Protein AF-A0A1C7EAY1-F1 (afdb_monomer_lite)

Organism: NCBI:txid1038856

Structure (mmCIF, N/CA/C/O backbone):
data_AF-A0A1C7EAY1-F1
#
_entry.id   AF-A0A1C7EAY1-F1
#
loop_
_atom_site.group_PDB
_atom_site.id
_atom_site.type_symbol
_atom_site.label_atom_id
_atom_site.label_alt_id
_atom_site.label_comp_id
_atom_site.label_asym_id
_atom_site.label_entity_id
_atom_site.label_seq_id
_atom_site.pdbx_PDB_ins_code
_atom_site.Cartn_x
_atom_site.Cartn_y
_atom_site.Cartn_z
_atom_site.occupancy
_atom_site.B_iso_or_equiv
_atom_site.auth_seq_id
_atom_site.auth_comp_id
_atom_site.auth_asym_id
_atom_site.auth_atom_id
_atom_site.pdbx_PDB_model_num
ATOM 1 N N . MET A 1 1 ? -2.560 18.629 -3.639 1.00 57.81 1 MET A N 1
ATOM 2 C CA . MET A 1 1 ? -3.587 17.674 -3.170 1.00 57.81 1 MET A CA 1
ATOM 3 C C . MET A 1 1 ? -4.117 18.177 -1.840 1.00 57.81 1 MET A C 1
ATOM 5 O O . MET A 1 1 ? -3.296 18.540 -1.009 1.00 57.81 1 MET A O 1
ATOM 9 N N . ASN A 1 2 ? -5.436 18.285 -1.674 1.00 68.69 2 ASN A N 1
ATOM 10 C CA . ASN A 1 2 ? -6.049 18.920 -0.505 1.00 68.69 2 ASN A CA 1
ATOM 11 C C . ASN A 1 2 ? -6.232 17.901 0.640 1.00 68.69 2 ASN A C 1
ATOM 13 O O . ASN A 1 2 ? -6.848 16.857 0.440 1.00 68.69 2 ASN A O 1
ATOM 17 N N . GLU A 1 3 ? -5.711 18.214 1.828 1.00 90.38 3 GLU A N 1
ATOM 18 C CA . GLU A 1 3 ? -5.822 17.401 3.053 1.00 90.38 3 GLU A CA 1
ATOM 19 C C . GLU A 1 3 ? -7.277 17.222 3.525 1.00 90.38 3 GLU A C 1
ATOM 21 O O . GLU A 1 3 ? -7.593 16.268 4.232 1.00 90.38 3 GLU A O 1
ATOM 26 N N . TYR A 1 4 ? -8.176 18.093 3.059 1.00 93.62 4 TYR A N 1
ATOM 27 C CA . TYR A 1 4 ? -9.609 18.084 3.349 1.00 93.62 4 TYR A CA 1
ATOM 28 C C . TYR A 1 4 ? -10.282 16.711 3.194 1.00 93.62 4 TYR A C 1
ATOM 30 O O . TYR A 1 4 ? -11.118 16.343 4.017 1.00 93.62 4 TYR A O 1
ATOM 38 N N . ILE A 1 5 ? -9.938 15.950 2.144 1.00 94.56 5 ILE A N 1
ATOM 39 C CA . ILE A 1 5 ? -10.549 14.632 1.893 1.00 94.56 5 ILE A CA 1
ATOM 40 C C . ILE A 1 5 ? -10.140 13.648 2.990 1.00 94.56 5 ILE A C 1
ATOM 42 O O . ILE A 1 5 ? -10.979 12.941 3.544 1.00 94.56 5 ILE A O 1
ATOM 46 N N . ARG A 1 6 ? -8.845 13.615 3.326 1.00 95.81 6 ARG A N 1
ATOM 47 C CA . ARG A 1 6 ? -8.318 12.696 4.336 1.00 95.81 6 ARG A CA 1
ATOM 48 C C . ARG A 1 6 ? -8.848 13.042 5.723 1.00 95.81 6 ARG A C 1
ATOM 50 O O . ARG A 1 6 ? -9.187 12.132 6.470 1.00 95.81 6 ARG A O 1
ATOM 57 N N . SER A 1 7 ? -8.928 14.328 6.065 1.00 96.12 7 SER A N 1
ATOM 58 C CA . SER A 1 7 ? -9.439 14.752 7.369 1.00 96.12 7 SER A CA 1
ATOM 59 C C . SER A 1 7 ? -10.931 14.464 7.536 1.00 96.12 7 SER A C 1
ATOM 61 O O . SER A 1 7 ? -11.329 13.991 8.594 1.00 96.12 7 SER A O 1
ATOM 63 N N . ALA A 1 8 ? -11.742 14.648 6.488 1.00 97.00 8 ALA A N 1
ATOM 64 C CA . ALA A 1 8 ? -13.147 14.238 6.507 1.00 97.00 8 ALA A CA 1
ATOM 65 C C . ALA A 1 8 ? -13.294 12.715 6.680 1.00 97.00 8 ALA A C 1
ATOM 67 O O . ALA A 1 8 ? -14.104 12.255 7.477 1.00 97.00 8 ALA A O 1
ATOM 68 N N . ALA A 1 9 ? -12.469 11.921 5.989 1.00 96.06 9 ALA A N 1
ATOM 69 C CA . ALA A 1 9 ? -12.453 10.470 6.175 1.00 96.06 9 ALA A CA 1
ATOM 70 C C . ALA A 1 9 ? -12.002 10.062 7.589 1.00 96.06 9 ALA A C 1
ATOM 72 O O . ALA A 1 9 ? -12.527 9.103 8.141 1.00 96.06 9 ALA A O 1
ATOM 73 N N . ALA A 1 10 ? -11.052 10.783 8.194 1.00 96.69 10 ALA A N 1
ATOM 74 C CA . ALA A 1 10 ? -10.599 10.518 9.559 1.00 96.69 10 ALA A CA 1
ATOM 75 C C . ALA A 1 10 ? -11.741 10.639 10.577 1.00 96.69 10 ALA A C 1
ATOM 77 O O . ALA A 1 10 ? -11.869 9.786 11.454 1.00 96.69 10 ALA A O 1
ATOM 78 N N . GLU A 1 11 ? -12.581 11.659 10.412 1.00 97.69 11 GLU A N 1
ATOM 79 C CA . GLU A 1 11 ? -13.776 11.875 11.224 1.00 97.69 11 GLU A CA 1
ATOM 80 C C . GLU A 1 11 ? -14.829 10.791 10.997 1.00 97.69 11 GLU A C 1
ATOM 82 O O . GLU A 1 11 ? -15.289 10.179 11.959 1.00 97.69 11 GLU A O 1
ATOM 87 N N . LEU A 1 12 ? -15.139 10.472 9.736 1.00 97.81 12 LEU A N 1
ATOM 88 C CA . LEU A 1 12 ? -16.084 9.401 9.395 1.00 97.81 12 LEU A CA 1
ATOM 89 C C . LEU A 1 12 ? -15.638 8.026 9.918 1.00 97.81 12 LEU A C 1
ATOM 91 O O . LEU A 1 12 ? -16.471 7.202 10.283 1.00 97.81 12 LEU A O 1
ATOM 95 N N . CYS A 1 13 ? -14.329 7.777 9.972 1.00 96.38 13 CYS A N 1
ATOM 96 C CA . CYS A 1 13 ? -13.754 6.557 10.534 1.00 96.38 13 CYS A CA 1
ATOM 97 C C . CYS A 1 13 ? -13.576 6.599 12.065 1.00 96.38 13 CYS A C 1
ATOM 99 O O . CYS A 1 13 ? -13.106 5.617 12.633 1.00 96.38 13 CYS A O 1
ATOM 101 N N . GLY A 1 14 ? -13.915 7.706 12.734 1.00 96.69 14 GLY A N 1
ATOM 102 C CA . GLY A 1 14 ? -13.874 7.820 14.194 1.00 96.69 14 GLY A CA 1
ATOM 103 C C . GLY A 1 14 ? -12.484 8.020 14.807 1.00 96.69 14 GLY A C 1
ATOM 104 O O . GLY A 1 14 ? -12.315 7.781 16.000 1.00 96.69 14 GLY A O 1
ATOM 105 N N . PHE A 1 15 ? -11.479 8.453 14.036 1.00 95.31 15 PHE A N 1
ATOM 106 C CA . PHE A 1 15 ? -10.133 8.700 14.575 1.00 95.31 15 PHE A CA 1
ATOM 107 C C . PHE A 1 15 ? -10.064 9.975 15.425 1.00 95.31 15 PHE A C 1
ATOM 109 O O . PHE A 1 15 ? -9.441 9.991 16.484 1.00 95.31 15 PHE A O 1
ATOM 116 N N . CYS A 1 16 ? -10.652 11.063 14.931 1.00 96.56 16 CYS A N 1
ATOM 117 C CA . CYS A 1 16 ? -10.684 12.385 15.560 1.00 96.56 16 CYS A CA 1
ATOM 118 C C . CYS A 1 16 ? -11.607 13.307 14.754 1.00 96.56 16 CYS A C 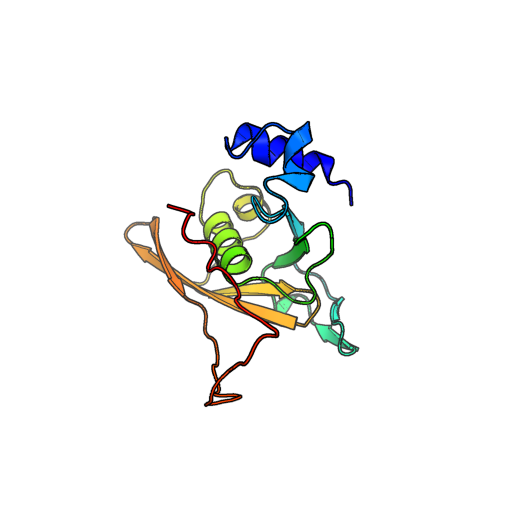1
ATOM 120 O O . CYS A 1 16 ? -11.982 12.964 13.634 1.00 96.56 16 CYS A O 1
ATOM 122 N N . SER A 1 17 ? -11.906 14.499 15.276 1.00 97.62 17 SER A N 1
ATOM 123 C CA . SER A 1 17 ? -12.580 15.532 14.479 1.00 97.62 17 SER A CA 1
ATOM 124 C C . SER A 1 17 ? -11.759 15.906 13.242 1.00 97.62 17 SER A C 1
ATOM 126 O O . SER A 1 17 ? -10.522 15.800 13.224 1.00 97.62 17 SER A O 1
ATOM 128 N N . LYS A 1 18 ? -12.444 16.362 12.196 1.00 96.38 18 LYS A N 1
ATOM 129 C CA . LYS A 1 18 ? -11.808 16.778 10.944 1.00 96.38 18 LYS A CA 1
ATOM 130 C C . LYS A 1 18 ? -10.772 17.886 11.153 1.00 96.38 18 LYS A C 1
ATOM 132 O O . LYS A 1 18 ? -9.710 17.867 10.528 1.00 96.38 18 LYS A O 1
ATOM 137 N N . GLU A 1 19 ? -11.059 18.837 12.032 1.00 96.31 19 GLU A N 1
ATOM 138 C CA . GLU A 1 19 ? -10.203 19.986 12.331 1.00 96.31 19 GLU A CA 1
ATOM 139 C C . GLU A 1 19 ? -8.903 19.551 13.020 1.00 96.31 19 GLU A C 1
ATOM 141 O O . GLU A 1 19 ? -7.838 20.122 12.782 1.00 96.31 19 GLU A O 1
ATOM 146 N N . GLU A 1 20 ? -8.964 18.495 13.833 1.00 96.06 20 GLU A N 1
ATOM 147 C CA . GLU A 1 20 ? -7.818 17.976 14.578 1.00 96.06 20 GLU A CA 1
ATOM 148 C C . GLU A 1 20 ? -6.998 16.943 13.797 1.00 96.06 20 GLU A C 1
ATOM 150 O O . GLU A 1 20 ? -5.851 16.666 14.161 1.00 96.06 20 GLU A O 1
ATOM 155 N N . ALA A 1 21 ? -7.544 16.379 12.715 1.00 95.56 21 ALA A N 1
ATOM 156 C CA . ALA A 1 21 ? -6.960 15.241 12.006 1.00 95.56 21 ALA A CA 1
ATOM 157 C C . ALA A 1 21 ? -5.540 15.471 11.490 1.00 95.56 21 ALA A C 1
ATOM 159 O O . ALA A 1 21 ? -4.743 14.535 11.449 1.00 95.56 21 ALA A O 1
ATOM 160 N N . THR A 1 22 ? -5.188 16.698 11.117 1.00 92.75 22 THR A N 1
ATOM 161 C CA . THR A 1 22 ? -3.832 17.025 10.649 1.00 92.75 22 THR A CA 1
ATOM 162 C C . THR A 1 22 ? -2.806 17.004 11.784 1.00 92.75 22 THR A C 1
ATOM 164 O O . THR A 1 22 ? -1.636 16.738 11.540 1.00 92.75 22 THR A O 1
ATOM 167 N N . VAL A 1 23 ? -3.225 17.268 13.023 1.00 92.75 23 VAL A N 1
ATOM 168 C CA . VAL A 1 23 ? -2.327 17.365 14.184 1.00 92.75 23 VAL A CA 1
ATOM 169 C C . VAL A 1 23 ? -2.334 16.072 14.993 1.00 92.75 23 VAL A C 1
ATOM 171 O O . VAL A 1 23 ? -1.273 15.536 15.299 1.00 92.75 23 VAL A O 1
ATOM 174 N N . LYS A 1 24 ? -3.522 15.550 15.318 1.00 93.56 24 LYS A N 1
ATOM 175 C CA . LYS A 1 24 ? -3.690 14.378 16.189 1.00 93.56 24 LYS A CA 1
ATOM 176 C C . LYS A 1 24 ? -3.570 13.049 15.449 1.00 93.56 24 LYS A C 1
ATOM 178 O O . LYS A 1 24 ? -3.086 12.083 16.026 1.00 93.56 24 LYS A O 1
ATOM 183 N N . SER A 1 25 ? -3.968 12.998 14.175 1.00 93.44 25 SER A N 1
ATOM 184 C CA . SER A 1 25 ? -3.905 11.776 13.363 1.00 93.44 25 SER A CA 1
ATOM 185 C C . SER A 1 25 ? -3.367 12.021 11.943 1.00 93.44 25 SER A C 1
ATOM 187 O O . SER A 1 25 ? -4.021 11.690 10.950 1.00 93.44 25 SER A O 1
ATOM 189 N N . PRO A 1 26 ? -2.160 12.598 11.783 1.00 91.56 26 PRO A N 1
ATOM 190 C CA . PRO A 1 26 ? -1.595 12.881 10.459 1.00 91.56 26 PRO A CA 1
ATOM 191 C C . PRO A 1 26 ? -1.233 11.614 9.673 1.00 91.56 26 PRO A C 1
ATOM 193 O O . PRO A 1 26 ? -1.101 11.645 8.447 1.00 91.56 26 PRO A O 1
ATOM 196 N N . ALA A 1 27 ? -1.029 10.499 10.378 1.00 90.56 27 ALA A N 1
ATOM 197 C CA . ALA A 1 27 ? -0.567 9.255 9.790 1.00 90.56 27 ALA A CA 1
ATOM 198 C C . ALA A 1 27 ? -1.711 8.383 9.259 1.00 90.56 27 ALA A C 1
ATOM 200 O O . ALA A 1 27 ? -1.486 7.685 8.269 1.00 90.56 27 ALA A O 1
ATOM 201 N N . VAL A 1 28 ? -2.891 8.403 9.889 1.00 93.06 28 VAL A N 1
ATOM 202 C CA . VAL A 1 28 ? -4.038 7.543 9.552 1.00 93.06 28 VAL A CA 1
ATOM 203 C C . VAL A 1 28 ? -5.369 8.312 9.630 1.00 93.06 28 VAL A C 1
ATOM 205 O O . VAL A 1 28 ? -5.470 9.259 10.405 1.00 93.06 28 VAL A O 1
ATOM 208 N N . PRO A 1 29 ? -6.383 7.960 8.822 1.00 94.62 29 PRO A N 1
ATOM 209 C CA . PRO A 1 29 ? -6.306 7.042 7.689 1.00 94.62 29 PRO A CA 1
ATOM 210 C C . PRO A 1 29 ? -5.367 7.591 6.603 1.00 94.62 29 PRO A C 1
ATOM 212 O O . PRO A 1 29 ? -5.045 8.783 6.576 1.00 94.62 29 PRO A O 1
ATOM 215 N N . LYS A 1 30 ? -4.871 6.703 5.736 1.00 93.75 30 LYS A N 1
ATOM 216 C CA . LYS A 1 30 ? -4.070 7.094 4.567 1.00 93.75 30 LYS A CA 1
ATOM 217 C C . LYS A 1 30 ? -4.991 7.578 3.447 1.00 93.75 30 LYS A C 1
ATOM 219 O O . LYS A 1 30 ? -6.125 7.129 3.341 1.00 93.75 30 LYS A O 1
ATOM 224 N N . LEU A 1 31 ? -4.471 8.458 2.596 1.00 93.88 31 LEU A N 1
ATOM 225 C CA . LEU A 1 31 ? -5.126 8.883 1.359 1.00 93.88 31 LEU A CA 1
ATOM 226 C C . LEU A 1 31 ? -4.320 8.369 0.171 1.00 93.88 31 LEU A C 1
ATOM 228 O O . LEU A 1 31 ? -3.100 8.528 0.137 1.00 93.88 31 LEU A O 1
ATOM 232 N N . THR A 1 32 ? -5.008 7.814 -0.818 1.00 94.69 32 THR A N 1
ATOM 233 C CA . THR A 1 32 ? -4.392 7.260 -2.019 1.00 94.69 32 THR A CA 1
ATOM 234 C C . THR A 1 32 ? -5.197 7.661 -3.243 1.00 94.69 32 THR A C 1
ATOM 236 O O . THR A 1 32 ? -6.422 7.620 -3.216 1.00 94.69 32 THR A O 1
ATOM 239 N N . LEU A 1 33 ? -4.502 8.015 -4.322 1.00 95.00 33 LEU A N 1
ATOM 240 C CA . LEU A 1 33 ? -5.088 8.105 -5.655 1.00 95.00 33 LEU A CA 1
ATOM 241 C C . LEU A 1 33 ? -4.794 6.831 -6.432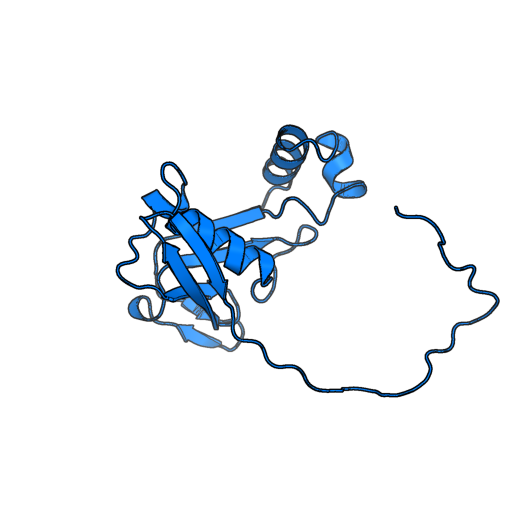 1.00 95.00 33 LEU A C 1
ATOM 243 O O . LEU A 1 33 ? -3.661 6.339 -6.405 1.00 95.00 33 LEU A O 1
ATOM 247 N N . VAL A 1 34 ? -5.796 6.353 -7.155 1.00 96.50 34 VAL A N 1
ATOM 248 C CA . VAL A 1 34 ? -5.715 5.165 -8.001 1.00 96.50 34 VAL A CA 1
ATOM 249 C C . VAL A 1 34 ? -6.191 5.507 -9.406 1.00 96.50 34 VAL A C 1
ATOM 251 O O . VAL A 1 34 ? -7.048 6.373 -9.580 1.00 96.50 34 VAL A O 1
ATOM 254 N N . ALA A 1 35 ? -5.590 4.876 -10.407 1.00 97.00 35 ALA A N 1
ATOM 255 C CA . ALA A 1 35 ? -5.948 5.038 -11.811 1.00 97.00 35 ALA A CA 1
ATOM 256 C C . ALA A 1 35 ? -5.694 3.730 -12.564 1.00 97.00 35 ALA A C 1
ATOM 258 O O . ALA A 1 35 ? -4.852 2.927 -12.149 1.00 97.00 35 ALA A O 1
ATOM 259 N N . THR A 1 36 ? -6.372 3.554 -13.697 1.00 96.88 36 THR A N 1
ATOM 260 C CA . THR A 1 36 ? -6.091 2.451 -14.622 1.00 96.88 36 THR A CA 1
ATOM 261 C C . THR A 1 36 ? -4.611 2.438 -15.041 1.00 96.88 36 THR A C 1
ATOM 263 O O . THR A 1 36 ? -3.938 3.486 -14.985 1.00 96.88 36 THR A O 1
ATOM 266 N N . PRO A 1 37 ? -4.075 1.266 -15.432 1.00 96.56 37 PRO A N 1
ATOM 267 C CA . PRO A 1 37 ? -2.714 1.146 -15.940 1.00 96.56 37 PRO A CA 1
ATOM 268 C C . PRO A 1 37 ? -2.441 2.106 -17.095 1.00 96.56 37 PRO A C 1
ATOM 270 O O . PRO A 1 37 ? -3.243 2.250 -18.013 1.00 96.56 37 PRO A O 1
ATOM 273 N N . GLU A 1 38 ? -1.287 2.758 -17.049 1.00 97.25 38 GLU A N 1
ATOM 274 C CA . GLU A 1 38 ? -0.781 3.602 -18.127 1.00 97.25 38 GLU A CA 1
ATOM 275 C C . GLU A 1 38 ? 0.738 3.674 -17.997 1.00 97.25 38 GLU A C 1
ATOM 277 O O . GLU A 1 38 ? 1.283 3.542 -16.893 1.00 97.25 38 GLU A O 1
ATOM 282 N N . VAL A 1 39 ? 1.416 3.922 -19.113 1.00 98.06 39 VAL A N 1
ATOM 283 C CA . VAL A 1 39 ? 2.862 4.120 -19.124 1.00 98.06 39 VAL A CA 1
ATOM 284 C C . VAL A 1 39 ? 3.264 5.304 -18.236 1.00 98.06 39 VAL A C 1
ATOM 286 O O . VAL A 1 39 ? 2.613 6.350 -18.229 1.00 98.06 39 VAL A O 1
ATOM 289 N N . TYR A 1 40 ? 4.351 5.158 -17.477 1.00 97.62 40 TYR A N 1
ATOM 290 C CA . TYR A 1 40 ? 4.975 6.278 -16.766 1.00 97.62 40 TYR A CA 1
ATOM 291 C C . TYR A 1 40 ? 6.482 6.076 -16.599 1.00 97.62 40 TYR A C 1
ATOM 293 O O . TYR A 1 40 ? 6.976 4.950 -16.611 1.00 97.62 40 TYR A O 1
ATOM 301 N N . SER A 1 41 ? 7.214 7.171 -16.404 1.00 97.56 41 SER A N 1
ATOM 302 C CA . SER A 1 41 ? 8.606 7.119 -15.950 1.00 97.56 41 SER A CA 1
ATOM 303 C C . SER A 1 41 ? 8.644 7.168 -14.429 1.00 97.56 41 SER A C 1
ATOM 305 O O . SER A 1 41 ? 8.055 8.063 -13.817 1.00 97.56 41 SER A O 1
ATOM 307 N N . ASP A 1 42 ? 9.307 6.194 -13.815 1.00 96.31 42 ASP A N 1
ATOM 308 C CA . ASP A 1 42 ? 9.496 6.162 -12.369 1.00 96.31 42 ASP A CA 1
ATOM 309 C C . ASP A 1 42 ? 10.549 7.189 -11.906 1.00 96.31 42 ASP A C 1
ATOM 311 O O . ASP A 1 42 ? 11.215 7.839 -12.716 1.00 96.31 42 ASP A O 1
ATOM 315 N N . VAL A 1 43 ? 10.709 7.363 -10.590 1.00 95.56 43 VAL A N 1
ATOM 316 C CA . VAL A 1 43 ? 11.657 8.350 -10.031 1.00 95.56 43 VAL A CA 1
ATOM 317 C C . VAL A 1 43 ? 13.131 8.038 -10.326 1.00 95.56 43 VAL A C 1
ATOM 319 O O . VAL A 1 43 ? 13.977 8.894 -10.088 1.00 95.56 43 VAL A O 1
ATOM 322 N N . ASN A 1 44 ? 13.444 6.848 -10.846 1.00 94.94 44 ASN A N 1
ATOM 323 C CA . ASN A 1 44 ? 14.784 6.459 -11.288 1.00 94.94 44 ASN A CA 1
ATOM 324 C C . ASN A 1 44 ? 14.965 6.630 -12.809 1.00 94.94 44 ASN A C 1
ATOM 326 O O . ASN A 1 44 ? 15.996 6.236 -13.350 1.00 94.94 44 ASN A O 1
ATOM 330 N N . GLY A 1 45 ? 13.971 7.187 -13.511 1.00 96.06 45 GLY A N 1
ATOM 331 C CA . GLY A 1 45 ? 13.988 7.365 -14.962 1.00 96.06 45 GLY A CA 1
ATOM 332 C C . GLY A 1 45 ? 13.667 6.095 -15.753 1.00 96.06 45 GLY A C 1
ATOM 333 O O . GLY A 1 45 ? 13.795 6.096 -16.976 1.00 96.06 45 GLY A O 1
ATOM 334 N N . ILE A 1 46 ? 13.236 5.016 -15.092 1.00 97.62 46 ILE A N 1
ATOM 335 C CA . ILE A 1 46 ? 12.873 3.771 -15.770 1.00 97.62 46 ILE A CA 1
ATOM 336 C C . ILE A 1 46 ? 11.441 3.895 -16.281 1.00 97.62 46 ILE A C 1
ATOM 338 O O . ILE A 1 46 ? 10.509 4.175 -15.522 1.00 97.62 46 ILE A O 1
ATOM 342 N N . ARG A 1 47 ? 11.263 3.644 -17.577 1.00 97.88 47 ARG A N 1
ATOM 343 C CA . ARG A 1 47 ? 9.950 3.560 -18.210 1.00 97.88 47 ARG A CA 1
ATOM 344 C C . ARG A 1 47 ? 9.236 2.280 -17.768 1.00 97.88 47 ARG A C 1
ATOM 346 O O . ARG A 1 47 ? 9.789 1.187 -17.867 1.00 97.88 47 ARG A O 1
ATOM 353 N N . ARG A 1 48 ? 8.019 2.426 -17.251 1.00 97.75 48 ARG A N 1
ATOM 354 C CA . ARG A 1 48 ? 7.142 1.342 -16.799 1.00 97.75 48 ARG A CA 1
ATOM 355 C C . ARG A 1 48 ? 5.982 1.228 -17.774 1.00 97.75 48 ARG A C 1
ATOM 357 O O . ARG A 1 48 ? 5.221 2.182 -17.911 1.00 97.75 48 ARG A O 1
ATOM 364 N N . GLU A 1 49 ? 5.877 0.095 -18.456 1.00 98.06 49 GLU A N 1
ATOM 365 C CA . GLU A 1 49 ? 4.823 -0.156 -19.442 1.00 98.06 49 GLU A CA 1
ATOM 366 C C . GLU A 1 49 ? 3.502 -0.523 -18.762 1.00 98.06 49 GLU A C 1
ATOM 368 O O . GLU A 1 49 ? 3.493 -1.126 -17.687 1.00 98.06 49 GLU A O 1
ATOM 373 N N . ALA A 1 50 ? 2.379 -0.145 -19.374 1.00 97.06 50 ALA A N 1
ATOM 374 C CA . ALA A 1 50 ? 1.054 -0.326 -18.780 1.00 97.06 50 ALA A CA 1
ATOM 375 C C . ALA A 1 50 ? 0.721 -1.803 -18.491 1.00 97.06 50 ALA A C 1
ATOM 377 O O . ALA A 1 50 ? 0.116 -2.098 -17.471 1.00 97.06 50 ALA A O 1
ATOM 378 N N . ASP A 1 51 ? 1.170 -2.725 -19.340 1.00 96.38 51 ASP A N 1
ATOM 379 C CA . ASP A 1 51 ? 0.952 -4.174 -19.218 1.00 96.38 51 ASP A CA 1
ATOM 380 C C . ASP A 1 51 ? 1.737 -4.841 -18.071 1.00 96.38 51 ASP A C 1
ATOM 382 O O . ASP A 1 51 ? 1.476 -5.989 -17.710 1.00 96.38 51 ASP A O 1
ATOM 386 N N . THR A 1 52 ? 2.674 -4.120 -17.450 1.00 96.50 52 THR A N 1
ATOM 387 C CA . THR A 1 52 ? 3.438 -4.609 -16.294 1.00 96.50 52 THR A CA 1
ATOM 388 C C . THR A 1 52 ? 2.725 -4.384 -14.958 1.00 96.50 52 THR A C 1
ATOM 390 O O . THR A 1 52 ? 3.218 -4.835 -13.923 1.00 96.50 52 THR A O 1
ATOM 393 N N . MET A 1 53 ? 1.574 -3.701 -14.945 1.00 96.75 53 MET A N 1
ATOM 394 C CA . MET A 1 53 ? 0.840 -3.358 -13.723 1.00 96.75 53 MET A CA 1
ATOM 395 C C . MET A 1 53 ? -0.679 -3.471 -13.897 1.00 96.75 53 MET A C 1
ATOM 397 O O . MET A 1 53 ? -1.198 -3.261 -14.984 1.00 96.75 53 MET A O 1
ATOM 401 N N . ASP A 1 54 ? -1.396 -3.712 -12.801 1.00 97.38 54 ASP A N 1
ATOM 402 C CA . ASP A 1 54 ? -2.865 -3.790 -12.797 1.00 97.38 54 ASP A CA 1
ATOM 403 C C . ASP A 1 54 ? -3.507 -2.454 -12.406 1.00 97.38 54 ASP A C 1
ATOM 405 O O . ASP A 1 54 ? -4.646 -2.164 -12.759 1.00 97.38 54 ASP A O 1
ATOM 409 N N . CYS A 1 55 ? -2.766 -1.600 -11.693 1.00 96.88 55 CYS A N 1
ATOM 410 C CA . CYS A 1 55 ? -3.221 -0.277 -11.280 1.00 96.88 55 CYS A CA 1
ATOM 411 C C . CYS A 1 55 ? -2.036 0.666 -11.084 1.00 96.88 55 CYS A C 1
ATOM 413 O O . CYS A 1 55 ? -0.992 0.272 -10.558 1.00 96.88 55 CYS A O 1
ATOM 415 N N . ARG A 1 56 ? -2.222 1.952 -11.388 1.00 97.31 56 ARG A N 1
ATOM 416 C CA . ARG A 1 56 ? -1.329 3.011 -10.901 1.00 97.31 56 ARG A CA 1
ATOM 417 C C . ARG A 1 56 ? -1.808 3.504 -9.549 1.00 97.31 56 ARG A C 1
ATOM 419 O O . ARG A 1 56 ? -3.001 3.709 -9.345 1.00 97.31 56 ARG A O 1
ATOM 426 N N . ILE A 1 57 ? -0.869 3.749 -8.644 1.00 97.12 57 ILE A N 1
ATOM 427 C CA . ILE A 1 57 ? -1.167 4.166 -7.277 1.00 97.12 57 ILE A CA 1
ATOM 428 C C . ILE A 1 57 ? -0.237 5.286 -6.809 1.00 97.12 57 ILE A C 1
ATOM 430 O O . ILE A 1 57 ? 0.981 5.241 -6.998 1.00 97.12 57 ILE A O 1
ATOM 434 N N . ARG A 1 58 ? -0.803 6.318 -6.183 1.00 96.00 58 ARG A N 1
ATOM 435 C CA . ARG A 1 58 ? -0.064 7.433 -5.575 1.00 96.00 58 ARG A CA 1
ATOM 436 C C . ARG A 1 58 ? -0.590 7.660 -4.164 1.00 96.00 58 ARG A C 1
ATOM 438 O O . ARG A 1 58 ? -1.645 8.257 -3.970 1.00 96.00 58 ARG A O 1
ATOM 445 N N . MET A 1 59 ? 0.139 7.142 -3.181 1.00 95.12 59 MET A N 1
ATOM 446 C CA . MET A 1 59 ? -0.229 7.255 -1.772 1.00 95.12 59 MET A CA 1
ATOM 447 C C . MET A 1 59 ? 0.353 8.528 -1.155 1.00 95.12 59 MET A C 1
ATOM 449 O O . MET A 1 59 ? 1.496 8.898 -1.421 1.00 95.12 59 MET A O 1
ATOM 453 N N . MET A 1 60 ? -0.417 9.158 -0.277 1.00 92.12 60 MET A N 1
ATOM 454 C CA . MET A 1 60 ? 0.001 10.267 0.570 1.00 92.12 60 MET A CA 1
ATOM 455 C C . MET A 1 60 ? 0.355 9.750 1.968 1.00 92.12 60 MET A C 1
ATOM 457 O O . MET A 1 60 ? -0.329 8.894 2.531 1.00 92.12 60 MET A O 1
ATOM 461 N N . SER A 1 61 ? 1.413 10.287 2.566 1.00 86.62 61 SER A N 1
ATOM 462 C CA . SER A 1 61 ? 1.767 10.044 3.963 1.00 86.62 61 SER A CA 1
ATOM 463 C C . SER A 1 61 ? 2.279 11.331 4.582 1.00 86.62 61 SER A C 1
ATOM 465 O O . SER A 1 61 ? 3.152 11.973 4.002 1.00 86.62 61 SER A O 1
ATOM 467 N N . MET A 1 62 ? 1.746 11.701 5.751 1.00 85.94 62 MET A N 1
ATOM 468 C CA . MET A 1 62 ? 2.112 12.949 6.431 1.00 85.94 62 MET A CA 1
ATOM 469 C C . MET A 1 62 ? 2.039 14.143 5.461 1.00 85.94 62 MET A C 1
ATOM 471 O O . MET A 1 62 ? 3.009 14.873 5.264 1.00 85.94 62 MET A O 1
ATOM 475 N N . GLN A 1 63 ? 0.896 14.259 4.768 1.00 85.38 63 GLN A N 1
ATOM 476 C CA . GLN A 1 63 ? 0.569 15.340 3.827 1.00 85.38 63 GLN A CA 1
ATOM 477 C C . GLN A 1 63 ? 1.476 15.437 2.581 1.00 85.38 63 GLN A C 1
ATOM 479 O O . GLN A 1 63 ? 1.314 16.346 1.766 1.00 85.38 63 GLN A O 1
ATOM 484 N N . LYS A 1 64 ? 2.400 14.491 2.371 1.00 88.81 64 LYS A N 1
ATOM 485 C CA . LYS A 1 64 ? 3.319 14.466 1.224 1.00 88.81 64 LYS A CA 1
ATOM 486 C C . LYS A 1 64 ? 3.146 13.196 0.391 1.00 88.81 64 LYS A C 1
ATOM 488 O O . LYS A 1 64 ? 2.782 12.156 0.944 1.00 88.81 64 LYS A O 1
ATOM 493 N N . PRO A 1 65 ? 3.415 13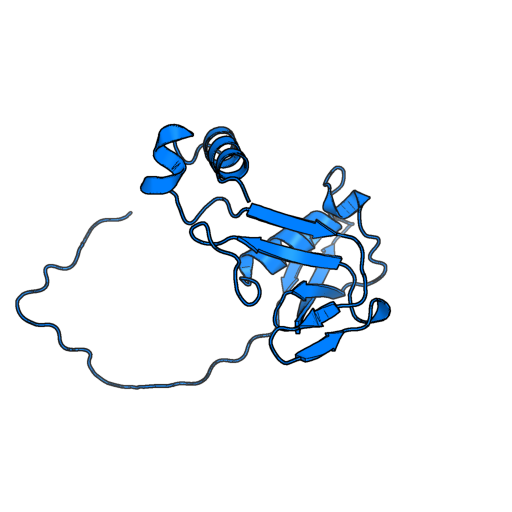.241 -0.926 1.00 89.81 65 PRO A N 1
ATOM 494 C CA . PRO A 1 65 ? 3.483 12.031 -1.731 1.00 89.81 65 PRO A CA 1
ATOM 495 C C . PRO A 1 65 ? 4.529 11.075 -1.159 1.00 89.81 65 PRO A C 1
ATOM 497 O O . PRO A 1 65 ? 5.671 11.457 -0.900 1.00 89.81 65 PRO A O 1
ATOM 500 N N . HIS A 1 66 ? 4.131 9.828 -0.950 1.00 91.12 66 HIS A N 1
ATOM 501 C CA . HIS A 1 66 ? 5.049 8.773 -0.569 1.00 91.12 66 HIS A CA 1
ATOM 502 C C . HIS A 1 66 ? 5.926 8.420 -1.780 1.00 91.12 66 HIS A C 1
ATOM 504 O O . HIS A 1 66 ? 5.412 8.247 -2.883 1.00 91.12 66 HIS A O 1
ATOM 510 N N . GLN A 1 67 ? 7.244 8.309 -1.590 1.00 90.69 67 GLN A N 1
ATOM 511 C CA . GLN A 1 67 ? 8.179 8.079 -2.703 1.00 90.69 67 GLN A CA 1
ATOM 512 C C . GLN A 1 67 ? 7.938 6.728 -3.396 1.00 90.69 67 GLN A C 1
ATOM 514 O O . GLN A 1 67 ? 7.959 6.639 -4.617 1.00 90.69 67 GLN A O 1
ATOM 519 N N . ALA A 1 68 ? 7.630 5.690 -2.620 1.00 92.50 68 ALA A N 1
ATOM 520 C CA . ALA A 1 68 ? 7.223 4.377 -3.124 1.00 92.50 68 ALA A CA 1
ATOM 521 C C . ALA A 1 68 ? 5.748 4.094 -2.775 1.00 92.50 68 ALA A C 1
ATOM 523 O O . ALA A 1 68 ? 4.874 4.907 -3.056 1.00 92.50 68 ALA A O 1
ATOM 524 N N . LEU A 1 69 ? 5.474 3.018 -2.042 1.00 94.38 69 LEU A N 1
ATOM 525 C CA . LEU A 1 69 ? 4.177 2.718 -1.438 1.00 94.38 69 LEU A CA 1
ATOM 526 C C . LEU A 1 69 ? 4.399 2.074 -0.061 1.00 94.38 69 LEU A C 1
ATOM 528 O O . LEU A 1 69 ? 5.301 1.247 0.085 1.00 94.38 69 LEU A O 1
ATOM 532 N N . ALA A 1 70 ? 3.607 2.437 0.954 1.00 93.81 70 ALA A N 1
ATOM 533 C CA . ALA A 1 70 ? 3.649 1.713 2.225 1.00 93.81 70 ALA A CA 1
ATOM 534 C C . ALA A 1 70 ? 3.015 0.331 2.055 1.00 93.81 70 ALA A C 1
ATOM 536 O O . ALA A 1 70 ? 1.991 0.197 1.389 1.00 93.81 70 ALA A O 1
ATOM 537 N N . ILE A 1 71 ? 3.584 -0.685 2.708 1.00 94.94 71 ILE A N 1
ATOM 538 C CA . ILE A 1 71 ? 3.111 -2.075 2.596 1.00 94.94 71 ILE A CA 1
ATOM 539 C C . ILE A 1 71 ? 1.640 -2.189 3.008 1.00 94.94 71 ILE A C 1
ATOM 541 O O . ILE A 1 71 ? 0.859 -2.829 2.315 1.00 94.94 71 ILE A O 1
ATOM 545 N N . THR A 1 72 ? 1.233 -1.513 4.084 1.00 95.12 72 THR A N 1
ATOM 546 C CA . THR A 1 72 ? -0.171 -1.491 4.522 1.00 95.12 72 THR A CA 1
ATOM 547 C C . THR A 1 72 ? -1.095 -0.862 3.478 1.00 95.12 72 THR A C 1
ATOM 549 O O . THR A 1 72 ? -2.205 -1.344 3.277 1.00 95.12 72 THR A O 1
ATOM 552 N N . GLY A 1 73 ? -0.625 0.157 2.753 1.00 95.31 73 GLY A N 1
ATOM 553 C CA . GLY A 1 73 ? -1.337 0.739 1.615 1.00 95.31 73 GLY A CA 1
ATOM 554 C C . GLY A 1 73 ? -1.456 -0.235 0.441 1.00 95.31 73 GLY A C 1
ATOM 555 O O . GLY A 1 73 ? -2.527 -0.339 -0.148 1.00 95.31 73 GLY A O 1
ATOM 556 N N . ALA A 1 74 ? -0.397 -0.994 0.141 1.00 96.69 74 ALA A N 1
ATOM 557 C CA . ALA A 1 74 ? -0.421 -2.038 -0.886 1.00 96.69 74 ALA A CA 1
ATOM 558 C C . ALA A 1 74 ? -1.425 -3.150 -0.544 1.00 96.69 74 ALA A C 1
ATOM 560 O O . ALA A 1 74 ? -2.241 -3.521 -1.384 1.00 96.69 74 ALA A O 1
ATOM 561 N N . ILE A 1 75 ? -1.414 -3.626 0.706 1.00 97.19 75 ILE A N 1
ATOM 562 C CA . ILE A 1 75 ? -2.352 -4.638 1.210 1.00 97.19 75 ILE A CA 1
ATOM 563 C C . ILE A 1 75 ? -3.793 -4.122 1.139 1.00 97.19 75 ILE A C 1
ATOM 565 O O . ILE A 1 75 ? -4.651 -4.807 0.597 1.00 97.19 75 ILE A O 1
ATOM 569 N N . CYS A 1 76 ? -4.057 -2.903 1.617 1.00 96.62 76 CYS A N 1
ATOM 570 C CA . CYS A 1 76 ? -5.396 -2.304 1.589 1.00 96.62 76 CYS A CA 1
ATOM 571 C C . CYS A 1 76 ? -5.915 -2.106 0.155 1.00 96.62 76 CYS A C 1
ATOM 573 O O . CYS A 1 76 ? -7.057 -2.436 -0.149 1.00 96.62 76 CYS A O 1
ATOM 575 N N . THR A 1 77 ? -5.052 -1.645 -0.754 1.00 96.44 77 THR A N 1
ATOM 576 C CA . THR A 1 77 ? -5.395 -1.485 -2.179 1.00 96.44 77 THR A CA 1
ATOM 577 C C . THR A 1 77 ? -5.701 -2.834 -2.827 1.00 96.44 77 THR A C 1
ATOM 579 O O . THR A 1 77 ? -6.659 -2.971 -3.578 1.00 96.44 77 THR A O 1
ATOM 582 N N . THR A 1 78 ? -4.913 -3.855 -2.497 1.00 96.62 78 THR A N 1
ATOM 583 C CA . THR A 1 78 ? -5.154 -5.223 -2.966 1.00 96.62 78 THR A CA 1
ATOM 584 C C . THR A 1 78 ? -6.491 -5.735 -2.451 1.00 96.62 78 THR A C 1
ATOM 586 O O . THR A 1 78 ? -7.276 -6.245 -3.235 1.00 96.62 78 THR A O 1
ATOM 589 N N . ALA A 1 79 ? -6.785 -5.553 -1.160 1.00 96.19 79 ALA A N 1
ATOM 590 C CA . ALA A 1 79 ? -8.064 -5.954 -0.587 1.00 96.19 79 ALA A CA 1
ATOM 591 C C . ALA A 1 79 ? -9.236 -5.273 -1.307 1.00 96.19 79 ALA A C 1
ATOM 593 O O . ALA A 1 79 ? -10.171 -5.953 -1.715 1.00 96.19 79 ALA A O 1
ATOM 594 N N . GLY A 1 80 ? -9.146 -3.958 -1.534 1.00 95.69 80 GLY A N 1
ATOM 595 C CA . GLY A 1 80 ? -10.161 -3.203 -2.268 1.00 95.69 80 GLY A CA 1
ATOM 596 C C . GLY A 1 80 ? -10.456 -3.791 -3.648 1.00 95.69 80 GLY A C 1
ATOM 597 O O . GLY A 1 80 ? -11.615 -3.945 -3.999 1.00 95.69 80 GLY A O 1
ATOM 598 N N . ALA A 1 81 ? -9.445 -4.233 -4.399 1.00 95.12 81 ALA A N 1
ATOM 599 C CA . ALA A 1 81 ? -9.657 -4.813 -5.729 1.00 95.12 81 ALA A CA 1
ATOM 600 C C . ALA A 1 81 ? -10.586 -6.050 -5.744 1.00 95.12 81 ALA A C 1
ATOM 602 O O . ALA A 1 81 ? -11.264 -6.292 -6.741 1.00 95.12 81 ALA A O 1
ATOM 603 N N . PHE A 1 82 ? -10.659 -6.803 -4.640 1.00 93.75 82 PHE A N 1
ATOM 604 C CA . PHE A 1 82 ? -11.490 -8.010 -4.507 1.00 93.75 82 PHE A CA 1
ATOM 605 C C . PHE A 1 82 ? -12.755 -7.803 -3.658 1.00 93.75 82 PHE A C 1
ATOM 607 O O . PHE A 1 82 ? -13.527 -8.743 -3.480 1.00 93.75 82 PHE A O 1
ATOM 614 N N . LEU A 1 83 ? -12.983 -6.600 -3.125 1.00 92.50 83 LEU A N 1
ATOM 615 C CA . LEU A 1 83 ? -14.195 -6.263 -2.380 1.00 92.50 83 LEU A CA 1
ATOM 616 C C . LEU A 1 83 ? -15.186 -5.553 -3.303 1.00 92.50 83 LEU A C 1
ATOM 618 O O . LEU A 1 83 ? -14.851 -4.527 -3.898 1.00 92.50 83 LEU A O 1
ATOM 622 N N . GLN A 1 84 ? -16.399 -6.101 -3.395 1.00 91.75 84 GLN A N 1
ATOM 623 C CA . GLN A 1 84 ? -17.504 -5.498 -4.144 1.00 91.75 84 GLN A CA 1
ATOM 624 C C . GLN A 1 84 ? -17.782 -4.070 -3.654 1.00 91.75 84 GLN A C 1
ATOM 626 O O . GLN A 1 84 ? -17.521 -3.741 -2.495 1.00 91.75 84 GLN A O 1
ATOM 631 N N . ASP A 1 85 ? -18.289 -3.232 -4.557 1.00 93.94 85 ASP A N 1
ATOM 632 C CA . ASP A 1 85 ? -18.687 -1.842 -4.298 1.00 93.94 85 ASP A CA 1
ATOM 633 C C . ASP A 1 85 ? -17.549 -0.909 -3.848 1.00 93.94 85 ASP A C 1
ATOM 635 O O . ASP A 1 85 ? -17.775 0.154 -3.263 1.00 93.94 85 ASP A O 1
ATOM 639 N N . THR A 1 86 ? -16.296 -1.276 -4.128 1.00 96.00 86 THR A N 1
ATOM 640 C CA . THR A 1 86 ? -15.161 -0.370 -3.948 1.00 96.00 86 THR A CA 1
ATOM 641 C C . THR A 1 86 ? -14.742 0.258 -5.273 1.00 96.00 86 THR A C 1
ATOM 643 O O . THR A 1 86 ? -14.768 -0.378 -6.324 1.00 96.00 86 THR A O 1
ATOM 646 N N . ILE A 1 87 ? -14.208 1.483 -5.197 1.00 96.00 87 ILE A N 1
ATOM 647 C CA . ILE A 1 87 ? -13.611 2.183 -6.348 1.00 96.00 87 ILE A CA 1
ATOM 648 C C . ILE A 1 87 ? -12.580 1.300 -7.063 1.00 96.00 87 ILE A C 1
ATOM 650 O O . ILE A 1 87 ? -12.454 1.350 -8.279 1.00 96.00 87 ILE A O 1
ATOM 654 N N . LEU A 1 88 ? -11.820 0.502 -6.311 1.00 95.44 88 LEU A N 1
ATOM 655 C CA . LEU A 1 88 ? -10.806 -0.382 -6.873 1.00 95.44 88 LEU A CA 1
ATOM 656 C C . LEU A 1 88 ? -11.435 -1.524 -7.665 1.00 95.44 88 LEU A C 1
ATOM 658 O O . LEU A 1 88 ? -11.025 -1.752 -8.796 1.00 95.44 88 LEU A O 1
ATOM 662 N N . ASN A 1 89 ? -12.440 -2.198 -7.111 1.00 94.31 89 ASN A N 1
ATOM 663 C CA . ASN A 1 89 ? -13.135 -3.265 -7.821 1.00 94.31 89 ASN A CA 1
ATOM 664 C C . ASN A 1 89 ? -13.809 -2.772 -9.111 1.00 94.31 89 ASN A C 1
ATOM 666 O O . ASN A 1 89 ? -13.831 -3.505 -10.096 1.00 94.31 89 ASN A O 1
ATOM 670 N N . ASP A 1 90 ? -14.286 -1.527 -9.142 1.00 94.38 90 ASP A N 1
ATOM 671 C CA . ASP A 1 90 ? -14.850 -0.916 -10.352 1.00 94.38 90 ASP A CA 1
ATOM 672 C C . ASP A 1 90 ? -13.780 -0.523 -11.380 1.00 94.38 90 ASP A C 1
ATOM 674 O O . ASP A 1 90 ? -13.999 -0.618 -12.589 1.00 94.38 90 ASP A O 1
ATOM 678 N N . LEU A 1 91 ? -12.621 -0.066 -10.905 1.00 94.19 91 LEU A N 1
ATOM 679 C CA . LEU A 1 91 ? -11.566 0.509 -11.735 1.00 94.19 91 LEU A CA 1
ATOM 680 C C . LEU A 1 91 ? -10.685 -0.542 -12.413 1.00 94.19 91 LEU A C 1
ATOM 682 O O . LEU A 1 91 ? -10.190 -0.295 -13.514 1.00 94.19 91 LEU A O 1
ATOM 686 N N . ILE A 1 92 ? -10.433 -1.673 -11.749 1.00 90.88 92 ILE A N 1
ATOM 687 C CA . ILE A 1 92 ? -9.481 -2.686 -12.217 1.00 90.88 92 ILE A CA 1
ATOM 688 C C . ILE A 1 92 ? -10.107 -4.081 -12.218 1.00 90.88 92 ILE A C 1
ATOM 690 O O . ILE A 1 92 ? -10.898 -4.441 -11.349 1.00 90.88 92 ILE A O 1
ATOM 694 N N . ARG A 1 93 ? -9.734 -4.888 -13.214 1.00 85.31 93 ARG A N 1
ATOM 695 C CA . ARG A 1 93 ? -10.082 -6.310 -13.298 1.00 85.31 93 ARG A CA 1
ATOM 696 C C . ARG A 1 93 ? -8.816 -7.120 -13.089 1.00 85.31 93 ARG A C 1
ATOM 698 O O . ARG A 1 93 ? -7.818 -6.871 -13.759 1.00 85.31 93 ARG A O 1
ATOM 705 N N . ILE A 1 94 ? -8.857 -8.042 -12.133 1.00 85.81 94 ILE A N 1
ATOM 706 C CA . ILE A 1 94 ? -7.714 -8.878 -11.778 1.00 85.81 94 ILE A CA 1
ATOM 707 C C . ILE A 1 94 ? -8.128 -10.336 -11.931 1.00 85.81 94 ILE A C 1
ATOM 709 O O . ILE A 1 94 ? -8.870 -10.868 -11.111 1.00 85.81 94 ILE A O 1
ATOM 713 N N . ASP A 1 95 ? -7.602 -10.981 -12.969 1.00 83.88 95 ASP A N 1
ATOM 714 C CA . ASP A 1 95 ? -7.885 -12.388 -13.289 1.00 83.88 95 ASP A CA 1
ATOM 715 C C . ASP A 1 95 ? -6.869 -13.352 -12.650 1.00 83.88 95 ASP A C 1
ATOM 717 O O . ASP A 1 95 ? -6.799 -14.537 -12.977 1.00 83.88 95 ASP A O 1
ATOM 721 N N . SER A 1 96 ? -6.032 -12.841 -11.746 1.00 90.38 96 SER A N 1
ATOM 722 C CA . SER A 1 96 ? -4.941 -13.578 -11.117 1.00 90.38 96 SER A CA 1
ATOM 723 C C . SER A 1 96 ? -4.923 -13.378 -9.601 1.00 90.38 96 SER A C 1
ATOM 725 O O . SER A 1 96 ? -5.476 -12.423 -9.064 1.00 90.38 96 SER A O 1
ATOM 727 N N . ASN A 1 97 ? -4.213 -14.259 -8.897 1.00 92.44 97 ASN A N 1
ATOM 728 C CA . ASN A 1 97 ? -3.987 -14.122 -7.456 1.00 92.44 97 ASN A CA 1
ATOM 729 C C . ASN A 1 97 ? -2.848 -13.145 -7.118 1.00 92.44 97 ASN A C 1
ATOM 731 O O . ASN A 1 97 ? -2.455 -13.047 -5.958 1.00 92.44 97 ASN A O 1
ATOM 735 N N . VAL A 1 98 ? -2.270 -12.468 -8.109 1.00 95.69 98 VAL A N 1
ATOM 736 C CA . VAL A 1 98 ? -1.211 -11.470 -7.947 1.00 95.69 98 VAL A CA 1
ATOM 737 C C . VAL A 1 98 ? -1.739 -10.116 -8.399 1.00 95.69 98 VAL A C 1
ATOM 739 O O . VAL A 1 98 ? -2.344 -10.015 -9.462 1.00 95.69 98 VAL A O 1
ATOM 742 N N . VAL A 1 99 ? -1.487 -9.087 -7.592 1.00 96.94 99 VAL A N 1
ATOM 743 C CA . VAL A 1 99 ? -1.832 -7.698 -7.900 1.00 96.94 99 VAL A CA 1
ATOM 744 C C . VAL A 1 99 ? -0.563 -6.870 -7.988 1.00 96.94 99 VAL A C 1
ATOM 746 O O . VAL A 1 99 ? 0.235 -6.829 -7.050 1.00 96.94 99 VAL A O 1
ATOM 749 N N . ARG A 1 100 ? -0.387 -6.184 -9.111 1.00 97.38 100 ARG A N 1
ATOM 750 C CA . ARG A 1 100 ? 0.778 -5.369 -9.447 1.00 97.38 100 ARG A CA 1
ATOM 751 C C . ARG A 1 100 ? 0.417 -3.893 -9.373 1.00 97.38 100 ARG A C 1
ATOM 753 O O . ARG A 1 100 ? -0.342 -3.369 -10.186 1.00 97.38 100 ARG A O 1
ATOM 760 N N . LEU A 1 101 ? 0.984 -3.197 -8.395 1.00 97.62 101 LEU A N 1
ATOM 761 C CA . LEU A 1 101 ? 0.669 -1.804 -8.098 1.00 97.62 101 LEU A CA 1
ATOM 762 C C . LEU A 1 101 ? 1.826 -0.887 -8.520 1.00 97.62 101 LEU A C 1
ATOM 764 O O . LEU A 1 101 ? 2.881 -0.862 -7.880 1.00 97.62 101 LEU A O 1
ATOM 768 N N . GLY A 1 102 ? 1.621 -0.104 -9.580 1.00 97.75 102 GLY A N 1
ATOM 769 C CA . GLY A 1 102 ? 2.590 0.856 -10.110 1.00 97.75 102 GLY A CA 1
ATOM 770 C C . GLY A 1 102 ? 2.664 2.137 -9.277 1.00 97.75 102 GLY A C 1
ATOM 771 O O . GLY A 1 102 ? 1.826 3.035 -9.409 1.00 97.75 102 GLY A O 1
ATOM 772 N N . HIS A 1 103 ? 3.686 2.254 -8.432 1.00 97.38 103 HIS A N 1
ATOM 773 C CA . HIS A 1 103 ? 3.976 3.397 -7.560 1.00 97.38 103 HIS A CA 1
ATOM 774 C C . HIS A 1 103 ? 5.143 4.258 -8.102 1.00 97.38 103 HIS A C 1
ATOM 776 O O . HIS A 1 103 ? 5.824 3.855 -9.044 1.00 97.38 103 HIS A O 1
ATOM 782 N N . PRO A 1 104 ? 5.451 5.447 -7.542 1.00 96.94 104 PRO A N 1
ATOM 783 C CA . PRO A 1 104 ? 6.430 6.346 -8.164 1.00 96.94 104 PRO A CA 1
ATOM 784 C C . PRO A 1 104 ? 7.842 5.760 -8.311 1.00 96.94 104 PRO A C 1
ATOM 786 O O . PRO A 1 104 ? 8.505 6.082 -9.284 1.00 96.94 104 PRO A O 1
ATOM 789 N N . SER A 1 105 ? 8.298 4.888 -7.404 1.00 96.06 105 SER A N 1
ATOM 790 C CA . SER A 1 105 ? 9.591 4.175 -7.530 1.00 96.06 105 SER A CA 1
ATOM 791 C C . SER A 1 105 ? 9.588 2.818 -8.247 1.00 96.06 105 SER A C 1
ATOM 793 O O . SER A 1 105 ? 10.600 2.127 -8.183 1.00 96.06 105 SER A O 1
ATOM 795 N N . GLY A 1 106 ? 8.490 2.394 -8.875 1.00 96.38 106 GLY A N 1
ATOM 796 C CA . GLY A 1 106 ? 8.409 1.087 -9.537 1.00 96.38 106 GLY A CA 1
ATOM 797 C C . GLY A 1 106 ? 7.103 0.357 -9.252 1.00 96.38 106 GLY A C 1
ATOM 798 O O . GLY A 1 106 ? 6.068 0.987 -9.065 1.00 96.38 106 GLY A O 1
ATOM 799 N N . ILE A 1 107 ? 7.146 -0.972 -9.234 1.00 97.06 107 ILE A N 1
ATOM 800 C CA . ILE A 1 107 ? 5.962 -1.826 -9.103 1.00 97.06 107 ILE A CA 1
ATOM 801 C C . ILE A 1 107 ? 6.126 -2.684 -7.854 1.00 97.06 107 ILE A C 1
ATOM 803 O O . ILE A 1 107 ? 7.179 -3.290 -7.654 1.00 97.06 107 ILE A O 1
ATOM 807 N N . ILE A 1 108 ? 5.091 -2.728 -7.016 1.00 96.94 108 ILE A N 1
ATOM 808 C CA . ILE A 1 108 ? 5.014 -3.665 -5.895 1.00 96.94 108 ILE A CA 1
ATOM 809 C C . ILE A 1 108 ? 3.968 -4.727 -6.198 1.00 96.94 108 ILE A C 1
ATOM 811 O O . ILE A 1 108 ? 2.854 -4.408 -6.612 1.00 96.94 108 ILE A O 1
ATOM 815 N N . GLU A 1 109 ? 4.337 -5.982 -5.976 1.00 97.50 109 GLU A N 1
ATOM 816 C CA . GLU A 1 109 ? 3.433 -7.115 -6.117 1.00 97.50 109 GLU A CA 1
ATOM 817 C C . GLU A 1 109 ? 2.901 -7.547 -4.754 1.00 97.50 109 GLU A C 1
ATOM 819 O O . GLU A 1 109 ? 3.633 -7.624 -3.759 1.00 97.50 109 GLU A O 1
ATOM 824 N N . THR A 1 110 ? 1.616 -7.862 -4.721 1.00 97.75 110 THR A N 1
ATOM 825 C CA . THR A 1 110 ? 0.970 -8.544 -3.607 1.00 97.75 110 THR A CA 1
ATOM 826 C C . THR A 1 110 ? 0.346 -9.834 -4.123 1.00 97.75 110 THR A C 1
ATOM 828 O O . THR A 1 110 ? 0.013 -9.950 -5.301 1.00 97.75 110 THR A O 1
ATOM 831 N N . LYS A 1 111 ? 0.202 -10.828 -3.249 1.00 97.44 111 LYS A N 1
ATOM 832 C CA . LYS A 1 111 ? -0.489 -12.079 -3.561 1.00 97.44 111 LYS A CA 1
ATOM 833 C C . LYS A 1 111 ? -1.693 -12.237 -2.651 1.00 97.44 111 LYS A C 1
ATOM 835 O O . LYS A 1 111 ? -1.535 -12.146 -1.436 1.00 97.44 111 LYS A O 1
ATOM 840 N N . VAL A 1 112 ? -2.858 -12.504 -3.221 1.00 96.44 112 VAL A N 1
ATOM 841 C CA . VAL A 1 112 ? -4.092 -12.786 -2.489 1.00 96.44 112 VAL A CA 1
ATOM 842 C C . VAL A 1 112 ? -4.374 -14.288 -2.485 1.00 96.44 112 VAL A C 1
ATOM 844 O O . VAL A 1 112 ? -4.197 -14.966 -3.494 1.00 96.44 112 VAL A O 1
ATOM 847 N N . ASP A 1 113 ? -4.816 -14.811 -1.345 1.00 95.69 113 ASP A N 1
ATOM 848 C CA . ASP A 1 113 ? -5.365 -16.161 -1.240 1.00 95.69 113 ASP A CA 1
ATOM 849 C C . ASP A 1 113 ? -6.869 -16.050 -0.946 1.00 95.69 113 ASP A C 1
ATOM 851 O O . ASP A 1 113 ? -7.267 -15.418 0.040 1.00 95.69 113 ASP A O 1
ATOM 855 N N . LEU A 1 114 ? -7.707 -16.670 -1.781 1.00 93.25 114 LEU A N 1
ATOM 856 C CA . LEU A 1 114 ? -9.167 -16.635 -1.656 1.00 93.25 114 LEU A CA 1
ATOM 857 C C . LEU A 1 114 ? -9.715 -17.983 -1.160 1.00 93.25 114 LEU A C 1
ATOM 859 O O . LEU A 1 114 ? -9.324 -19.035 -1.661 1.00 93.25 114 LEU A O 1
ATOM 863 N N . ILE A 1 115 ? -10.656 -17.952 -0.214 1.00 93.44 115 ILE A N 1
ATOM 864 C CA . ILE A 1 115 ? -11.417 -19.117 0.261 1.00 93.44 115 ILE A CA 1
ATOM 865 C C . ILE A 1 115 ? -12.899 -18.807 0.076 1.00 93.44 115 ILE A C 1
ATOM 867 O O . ILE A 1 115 ? -13.399 -17.831 0.629 1.00 93.44 115 ILE A O 1
ATOM 871 N N . ALA A 1 116 ? -13.595 -19.623 -0.722 1.00 91.06 116 ALA A N 1
ATOM 872 C CA . ALA A 1 116 ? -15.015 -19.433 -1.045 1.00 91.06 116 ALA A CA 1
ATOM 873 C C . ALA A 1 116 ? -15.357 -18.006 -1.538 1.00 91.06 116 ALA A C 1
ATOM 875 O O . ALA A 1 116 ? -16.393 -17.455 -1.190 1.00 91.06 116 ALA A O 1
ATOM 876 N N . GLY A 1 117 ? -14.466 -17.393 -2.326 1.00 86.19 117 GLY A N 1
ATOM 877 C CA . GLY A 1 117 ? -14.650 -16.032 -2.851 1.00 86.19 117 GLY A CA 1
ATOM 878 C C . GLY A 1 117 ? -14.282 -14.903 -1.882 1.00 86.19 117 GLY A C 1
ATOM 879 O O . GLY A 1 117 ? -14.330 -13.741 -2.272 1.00 86.19 117 GLY A O 1
ATOM 880 N N . HIS A 1 118 ? -13.856 -15.216 -0.656 1.00 89.38 118 HIS A N 1
ATOM 881 C CA . HIS A 1 118 ? -13.434 -14.228 0.336 1.00 89.38 118 HIS A CA 1
ATOM 882 C C . HIS A 1 118 ? -11.917 -14.210 0.517 1.00 89.38 118 HIS A C 1
ATOM 884 O O . HIS A 1 118 ? -11.254 -15.247 0.452 1.00 89.38 118 HIS A O 1
ATOM 890 N N . ILE A 1 119 ? -11.364 -13.028 0.792 1.00 94.69 119 ILE A N 1
ATOM 891 C CA . ILE A 1 119 ? -9.941 -12.868 1.099 1.00 94.69 119 ILE A CA 1
ATOM 892 C C . ILE A 1 119 ? -9.619 -13.590 2.408 1.00 94.69 119 ILE A C 1
ATOM 894 O O . ILE A 1 119 ? -10.100 -13.213 3.473 1.00 94.69 119 ILE A O 1
ATOM 898 N N . SER A 1 120 ? -8.759 -14.601 2.321 1.00 96.31 120 SER A N 1
ATOM 899 C CA . SER A 1 120 ? -8.193 -15.281 3.489 1.00 96.31 120 SER A CA 1
ATOM 900 C C . SER A 1 120 ? -6.878 -14.646 3.935 1.00 96.31 120 SER A C 1
ATOM 902 O O . SER A 1 120 ? -6.622 -14.522 5.130 1.00 96.31 120 SER A O 1
ATOM 904 N N . ASN A 1 121 ? -6.038 -14.224 2.983 1.00 96.75 121 ASN A N 1
ATOM 905 C CA . ASN A 1 121 ? -4.744 -13.616 3.266 1.00 96.75 121 ASN A CA 1
ATOM 906 C C . ASN A 1 121 ? -4.260 -12.744 2.101 1.00 96.75 121 ASN A C 1
ATOM 908 O O . ASN A 1 121 ? -4.583 -1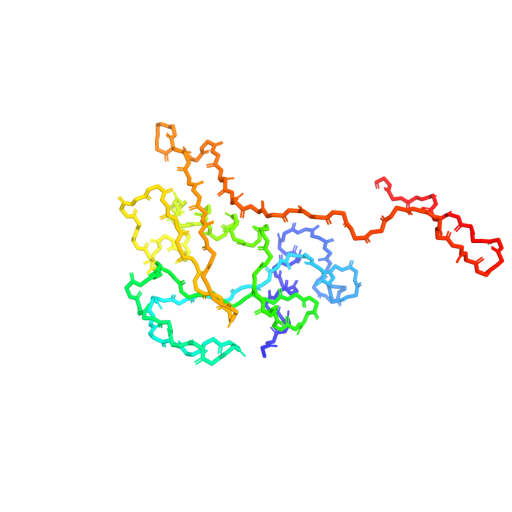3.006 0.942 1.00 96.75 121 ASN A O 1
ATOM 912 N N . ILE A 1 122 ? -3.424 -11.751 2.416 1.00 97.56 122 ILE A N 1
ATOM 913 C CA . ILE A 1 122 ? -2.669 -10.958 1.445 1.00 97.56 122 ILE A CA 1
ATOM 914 C C . ILE A 1 122 ? -1.200 -10.953 1.862 1.00 97.56 122 ILE A C 1
ATOM 916 O O . ILE A 1 122 ? -0.845 -10.574 2.977 1.00 97.56 122 ILE A O 1
ATOM 920 N N . LYS A 1 123 ? -0.331 -11.363 0.943 1.00 96.75 123 LYS A N 1
ATOM 921 C CA . LYS A 1 123 ? 1.106 -11.535 1.150 1.00 96.75 123 LYS A CA 1
ATOM 922 C C . LYS A 1 123 ? 1.882 -10.521 0.324 1.00 96.75 123 LYS A C 1
ATOM 924 O O . LYS A 1 123 ? 1.501 -10.196 -0.797 1.00 96.75 123 LYS A O 1
ATOM 929 N N . VAL A 1 124 ? 3.010 -10.069 0.863 1.00 96.56 124 VAL A N 1
ATOM 930 C CA . VAL A 1 124 ? 3.966 -9.195 0.173 1.00 96.56 124 VAL A CA 1
ATOM 931 C C . VAL A 1 124 ? 5.367 -9.721 0.441 1.00 96.56 124 VAL A C 1
ATOM 933 O O . VAL A 1 124 ? 5.697 -10.054 1.579 1.00 96.56 124 VAL A O 1
ATOM 936 N N . VAL A 1 125 ? 6.203 -9.784 -0.593 1.00 93.44 125 VAL A N 1
ATOM 937 C CA . VAL A 1 125 ? 7.615 -10.150 -0.439 1.00 93.44 125 VAL A CA 1
ATOM 938 C C . VAL A 1 125 ? 8.414 -8.914 -0.042 1.00 93.44 125 VAL A C 1
ATOM 940 O O . VAL A 1 125 ? 8.298 -7.856 -0.660 1.00 93.44 125 VAL A O 1
ATOM 943 N N . ARG A 1 126 ? 9.235 -9.039 1.004 1.00 92.44 126 ARG A N 1
ATOM 944 C CA . ARG A 1 126 ? 10.129 -7.983 1.491 1.00 92.44 126 ARG A CA 1
ATOM 945 C C . ARG A 1 126 ? 11.489 -8.562 1.847 1.00 92.44 126 ARG A C 1
ATOM 947 O O . ARG A 1 126 ? 11.603 -9.722 2.222 1.00 92.44 126 ARG A O 1
ATOM 954 N N . THR A 1 127 ? 12.505 -7.715 1.774 1.00 93.19 127 THR A N 1
ATOM 955 C CA . THR A 1 127 ? 13.872 -8.023 2.196 1.00 93.19 127 THR A CA 1
ATOM 956 C C . THR A 1 127 ? 14.202 -7.272 3.481 1.00 93.19 127 THR A C 1
ATOM 958 O O . THR A 1 127 ? 13.770 -6.130 3.657 1.00 93.19 127 THR A O 1
ATOM 961 N N . ALA A 1 128 ? 15.015 -7.873 4.344 1.00 95.00 128 ALA A N 1
ATOM 962 C CA . ALA A 1 128 ? 15.569 -7.232 5.531 1.00 95.00 128 ALA A CA 1
ATOM 963 C C . ALA A 1 128 ? 17.074 -7.521 5.613 1.00 95.00 128 ALA A C 1
ATOM 965 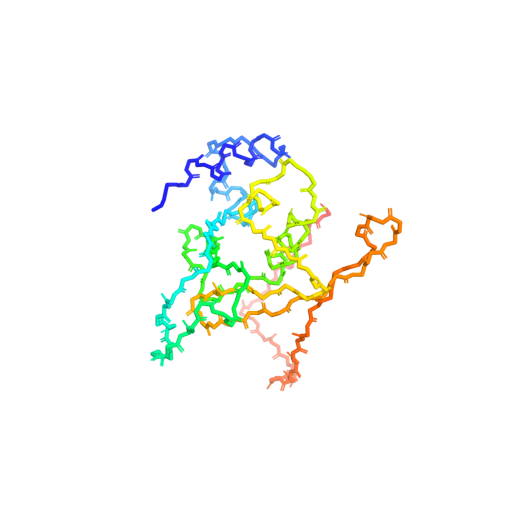O O . ALA A 1 128 ? 17.525 -8.595 5.222 1.00 95.00 128 ALA A O 1
ATOM 966 N N . ARG A 1 129 ? 17.848 -6.554 6.107 1.00 97.19 129 ARG A N 1
ATOM 967 C CA . ARG A 1 129 ? 19.291 -6.675 6.345 1.00 97.19 129 ARG A CA 1
ATOM 968 C C . ARG A 1 129 ? 19.632 -5.920 7.625 1.00 97.19 129 ARG A C 1
ATOM 970 O O . ARG A 1 129 ? 19.199 -4.781 7.782 1.00 97.19 129 ARG A O 1
ATOM 977 N N . LEU A 1 130 ? 20.421 -6.532 8.506 1.00 97.00 130 LEU A N 1
ATOM 978 C CA . LEU A 1 130 ? 20.965 -5.856 9.683 1.00 97.00 130 LEU A CA 1
ATOM 979 C C . LEU A 1 130 ? 21.908 -4.727 9.234 1.00 97.00 130 LEU A C 1
ATOM 981 O O . LEU A 1 130 ? 22.859 -4.976 8.491 1.00 97.00 130 LEU A O 1
ATOM 985 N N . ILE A 1 131 ? 21.614 -3.491 9.648 1.00 97.75 131 ILE A N 1
ATOM 986 C CA . ILE A 1 131 ? 22.447 -2.313 9.347 1.00 97.75 131 ILE A CA 1
ATOM 987 C C . ILE A 1 131 ? 23.434 -2.048 10.488 1.00 97.75 131 ILE A C 1
ATOM 989 O O . ILE A 1 131 ? 24.599 -1.767 10.227 1.00 97.75 131 ILE A O 1
ATOM 993 N N . LEU A 1 132 ? 22.974 -2.145 11.738 1.00 97.00 132 LEU A N 1
ATOM 994 C CA . LEU A 1 132 ? 23.775 -1.897 12.934 1.00 97.00 132 LEU A CA 1
ATOM 995 C C . LEU A 1 132 ? 23.304 -2.792 14.082 1.00 97.00 132 LEU A C 1
ATOM 997 O O . LEU A 1 132 ? 22.103 -2.950 14.291 1.00 97.00 132 LEU A O 1
ATOM 1001 N N . GLU A 1 133 ? 24.263 -3.308 14.842 1.00 97.56 133 GLU A N 1
ATOM 1002 C CA . GLU A 1 133 ? 24.073 -3.939 16.147 1.00 97.56 133 GLU A CA 1
ATOM 1003 C C . GLU A 1 133 ? 24.923 -3.170 17.167 1.00 97.56 133 GLU A C 1
ATOM 1005 O O . GLU A 1 133 ? 26.109 -2.936 16.933 1.00 97.56 133 GLU A O 1
ATOM 1010 N N . GLY A 1 134 ? 24.313 -2.699 18.258 1.00 95.94 134 GLY A N 1
ATOM 1011 C CA . GLY A 1 134 ? 24.995 -1.870 19.252 1.00 95.94 134 GLY A CA 1
ATOM 1012 C C . GLY A 1 134 ? 24.042 -1.062 20.132 1.00 95.94 134 GLY A C 1
ATOM 1013 O O . GLY A 1 134 ? 22.850 -1.356 20.212 1.00 95.94 134 GLY A O 1
ATOM 1014 N N . TYR A 1 135 ? 24.577 -0.025 20.782 1.00 93.69 135 TYR A N 1
ATOM 1015 C CA . TYR A 1 135 ? 23.849 0.816 21.736 1.00 93.69 135 TYR A CA 1
ATOM 1016 C C . TYR A 1 135 ? 23.644 2.236 21.194 1.00 93.69 135 TYR A C 1
ATOM 1018 O O . TYR A 1 135 ? 24.587 2.879 20.732 1.00 93.69 135 TYR A O 1
ATOM 1026 N N . ALA A 1 136 ? 22.412 2.745 21.284 1.00 91.56 136 ALA A N 1
ATOM 1027 C CA . ALA A 1 136 ? 22.100 4.148 21.024 1.00 91.56 136 ALA A CA 1
ATOM 1028 C C . ALA A 1 136 ? 22.164 4.946 22.337 1.00 91.56 136 ALA A C 1
ATOM 1030 O O . ALA A 1 136 ? 21.450 4.633 23.288 1.00 91.56 136 ALA A O 1
ATOM 1031 N N . HIS A 1 137 ? 23.000 5.986 22.389 1.00 87.19 137 HIS A N 1
ATOM 1032 C CA . HIS A 1 137 ? 23.140 6.863 23.555 1.00 87.19 137 HIS A CA 1
ATOM 1033 C C . HIS A 1 137 ? 22.438 8.206 23.319 1.00 87.19 137 HIS A C 1
ATOM 1035 O O . HIS A 1 137 ? 22.566 8.805 22.252 1.00 87.19 137 HIS A O 1
ATOM 1041 N N . THR A 1 138 ? 21.731 8.712 24.330 1.00 85.00 138 THR A N 1
ATOM 1042 C CA . THR A 1 138 ? 21.067 10.026 24.310 1.00 85.00 138 THR A CA 1
ATOM 1043 C C . THR A 1 138 ? 21.704 10.979 25.320 1.00 85.00 138 THR A C 1
ATOM 1045 O O . THR A 1 138 ? 22.290 10.547 26.312 1.00 85.00 138 THR A O 1
ATOM 1048 N N . LYS A 1 139 ? 21.580 12.295 25.106 1.00 84.06 139 LYS A N 1
ATOM 1049 C CA . LYS A 1 139 ? 22.080 13.300 26.055 1.00 84.06 139 LYS A CA 1
ATOM 1050 C C . LYS A 1 139 ? 21.115 13.438 27.242 1.00 84.06 139 LYS A C 1
ATOM 1052 O O . LYS A 1 139 ? 20.003 13.923 27.067 1.00 84.06 139 LYS A O 1
ATOM 1057 N N . GLY A 1 140 ? 21.569 13.070 28.440 1.00 75.62 140 GLY A N 1
ATOM 1058 C CA . GLY A 1 140 ? 20.829 13.241 29.699 1.00 75.62 140 GLY A CA 1
ATOM 1059 C C . GLY A 1 140 ? 19.863 12.100 30.041 1.00 75.62 140 GLY A C 1
ATOM 1060 O O . GLY A 1 140 ? 19.818 11.073 29.365 1.00 75.62 140 GLY A O 1
ATOM 1061 N N . SER A 1 141 ? 19.095 12.284 31.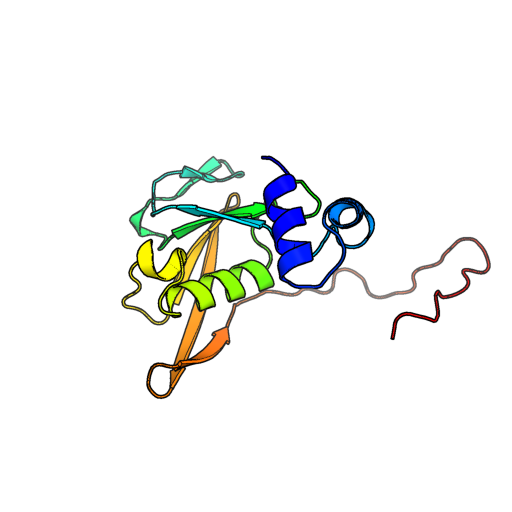118 1.00 70.06 141 SER A N 1
ATOM 1062 C CA . SER A 1 141 ? 18.044 11.368 31.572 1.00 70.06 141 SER A CA 1
ATOM 1063 C C . SER A 1 141 ? 16.811 11.494 30.676 1.00 70.06 141 SER A C 1
ATOM 1065 O O . SER A 1 141 ? 15.893 12.261 30.965 1.00 70.06 141 SER A O 1
ATOM 1067 N N . TYR A 1 142 ? 16.815 10.763 29.561 1.00 68.50 142 TYR A N 1
ATOM 1068 C CA . TYR A 1 142 ? 15.645 10.604 28.705 1.00 68.50 142 TYR A CA 1
ATOM 1069 C C . TYR A 1 142 ? 14.586 9.835 29.502 1.00 68.50 142 TYR A C 1
ATOM 1071 O O . TYR A 1 142 ? 14.706 8.629 29.711 1.00 68.50 142 TYR A O 1
ATOM 1079 N N . GLN A 1 143 ? 13.579 10.540 30.023 1.00 67.81 143 GLN A N 1
ATOM 1080 C CA . GLN A 1 143 ? 12.425 9.875 30.614 1.00 67.81 143 GLN A CA 1
ATOM 1081 C C . GLN A 1 143 ? 11.711 9.149 29.478 1.00 67.81 143 GLN A C 1
ATOM 1083 O O . GLN A 1 143 ? 11.221 9.780 28.543 1.00 67.81 143 GLN A O 1
ATOM 1088 N N . HIS A 1 144 ? 11.706 7.816 29.526 1.00 60.84 144 HIS A N 1
ATOM 1089 C CA . HIS A 1 144 ? 10.875 7.025 28.633 1.00 60.84 144 HIS A CA 1
ATOM 1090 C C . HIS A 1 144 ? 9.449 7.575 28.708 1.00 60.84 144 HIS A C 1
ATOM 1092 O O . HIS A 1 144 ? 8.892 7.687 29.800 1.00 60.84 144 HIS A O 1
ATOM 1098 N N . ALA A 1 145 ? 8.857 7.907 27.561 1.00 58.69 145 ALA A N 1
ATOM 1099 C CA . ALA A 1 145 ? 7.421 8.119 27.476 1.00 58.69 145 ALA A CA 1
ATOM 1100 C C . ALA A 1 145 ? 6.740 6.761 27.712 1.00 58.69 145 ALA A C 1
ATOM 1102 O O . ALA A 1 145 ? 6.389 6.044 26.779 1.00 58.69 145 ALA A O 1
ATOM 1103 N N . VAL A 1 146 ? 6.626 6.360 28.978 1.00 51.56 146 VAL A N 1
ATOM 1104 C CA . VAL A 1 146 ? 5.773 5.252 29.392 1.00 51.56 146 VAL A CA 1
ATOM 1105 C C . VAL A 1 146 ? 4.355 5.801 29.406 1.00 51.56 146 VAL A C 1
ATOM 1107 O O . VAL A 1 146 ? 3.905 6.320 30.421 1.00 51.56 146 VAL A O 1
ATOM 1110 N N . SER A 1 147 ? 3.690 5.789 28.252 1.00 46.03 147 SER A N 1
ATOM 1111 C CA . SER A 1 147 ? 2.228 5.676 28.117 1.00 46.03 147 SER A CA 1
ATOM 1112 C C . SER A 1 147 ? 1.795 5.917 26.671 1.00 46.03 147 SER A C 1
ATOM 1114 O O . SER A 1 147 ? 1.658 7.044 26.211 1.00 46.03 147 SER A O 1
ATOM 1116 N N . ALA A 1 148 ? 1.526 4.823 25.971 1.00 37.38 148 ALA A N 1
ATOM 1117 C CA . ALA A 1 148 ? 0.436 4.745 25.010 1.00 37.38 148 ALA A CA 1
ATOM 1118 C C . ALA A 1 148 ? -0.003 3.278 25.015 1.00 37.38 148 ALA A C 1
ATOM 1120 O O . ALA A 1 148 ? 0.588 2.443 24.331 1.00 37.38 148 ALA A O 1
ATOM 1121 N N . VAL A 1 149 ? -0.929 2.969 25.926 1.00 37.31 149 VAL A N 1
ATOM 1122 C CA . VAL A 1 149 ? -1.827 1.816 25.777 1.00 37.31 149 VAL A CA 1
ATOM 1123 C C . VAL A 1 149 ? -2.826 2.180 24.690 1.00 37.31 149 VAL A C 1
ATOM 1125 O O . VAL A 1 149 ? -3.282 3.347 24.721 1.00 37.31 149 VAL A O 1
#

Secondary structure (DSSP, 8-state):
--THHHHHHHHHTTSS-TTTHHHH-SSSS-EEEEE----EE-TTS-EE-GGG-SEEEEEEETTEE-SS--HHHHHHHHHHHHSTTSHHHHH----SSEEEEEETTEEEEEEEEEETTEEEEEEE---------S----SS---------

InterPro domains:
  IPR007400 PrpF-like [PF04303] (3-137)
  IPR007400 PrpF-like [PTHR43709] (3-142)

Foldseek 3Di:
DDCQVQLVVCVVVPNDHSVCCLPRPQAPDKDKDKAQFQWDQAPVRDIDHSVQAQIEMWIDGSNHTDNFDDPVRVQVLLQQCLDPPHPNVVHGDDPAQKHWYQGRHGIFIKGFDDDPSHTPDIDGDDDDDDPDDDDDDDPDPDDPPPDDD

Radius of gyration: 18.58 Å; chains: 1; bounding box: 44×39×51 Å

pLDDT: mean 91.68, std 10.93, range [37.31, 98.06]

Sequence (149 aa):
MNEYIRSAAAELCGFCSKEEATVKSPAVPKLTLVATPEVYSDVNGIRREADTMDCRIRMMSMQKPHQALAITGAICTTAGAFLQDTILNDLIRIDSNVVRLGHPSGIIETKVDLIAGHISNIKVVRTARLILEGYAHTKGSYQHAVSAV